Protein AF-Q01UP3-F1 (afdb_monomer)

Solvent-accessible surface area (backbone atoms only — not comparable to full-atom values): 4540 Å² total; per-residue (Å²): 134,87,59,72,47,77,41,69,65,88,56,58,64,56,56,37,26,77,66,56,35,54,56,68,11,33,42,34,44,59,69,80,94,70,52,70,72,56,50,52,53,51,51,51,54,47,48,74,73,40,44,71,48,45,76,69,14,18,43,34,40,39,38,89,90,48,74,49,79,42,63,43,48,41,81,78,73,131

InterPro domains:
  IPR041049 Domain of unknown function DUF5615 [PF18480] (3-63)

Foldseek 3Di:
DQDEAEDCDPCVLVVLQVVQDQDQEYEHEPDPPDDPVRVVVVVVVCCVVCVVQNVRGWYWYDDPVDIDIDGGPPNDDD

Sequence (78 aa):
MRAVVVTLDADFHAILAVSGAQGPSVIRMRLQGLGAAKVVEVVRKVLARFGVELERGALITVKALKTTCHRLPIGISE

Structure (mmCIF, N/CA/C/O backbone):
data_AF-Q01UP3-F1
#
_entry.id   AF-Q01UP3-F1
#
loop_
_atom_site.group_PDB
_atom_site.id
_atom_site.type_symbol
_atom_site.label_atom_id
_atom_site.label_alt_id
_atom_site.label_comp_id
_atom_site.label_asym_id
_atom_site.label_entity_id
_atom_site.label_seq_id
_atom_site.pdbx_PDB_ins_code
_atom_site.Cartn_x
_atom_site.Cartn_y
_atom_site.Cartn_z
_atom_site.occupancy
_atom_site.B_iso_or_equiv
_atom_site.auth_seq_id
_atom_site.auth_comp_id
_atom_site.auth_asym_id
_atom_site.auth_atom_id
_atom_site.pdbx_PDB_model_num
ATOM 1 N N . MET A 1 1 ? -5.118 -9.917 -13.229 1.00 51.22 1 MET A N 1
ATOM 2 C CA . MET A 1 1 ? -5.427 -9.015 -12.098 1.00 51.22 1 MET A CA 1
ATOM 3 C C . MET A 1 1 ? -4.113 -8.689 -11.398 1.00 51.22 1 MET A C 1
ATOM 5 O O . MET A 1 1 ? -3.428 -9.620 -10.998 1.00 51.22 1 MET A O 1
ATOM 9 N N . ARG A 1 2 ? -3.683 -7.421 -11.363 1.00 71.75 2 ARG A N 1
ATOM 10 C CA . ARG A 1 2 ? -2.437 -7.030 -10.673 1.00 71.75 2 ARG A CA 1
ATOM 11 C C . ARG A 1 2 ? -2.737 -6.867 -9.182 1.00 71.75 2 ARG A C 1
ATOM 13 O O . ARG A 1 2 ? -3.682 -6.168 -8.833 1.00 71.75 2 ARG A O 1
ATOM 20 N N . ALA A 1 3 ? -1.982 -7.546 -8.322 1.00 87.50 3 ALA A N 1
ATOM 21 C CA . ALA A 1 3 ? -2.149 -7.449 -6.875 1.00 87.50 3 ALA A CA 1
ATOM 22 C C . ALA A 1 3 ? -1.566 -6.130 -6.337 1.00 87.50 3 ALA A C 1
ATOM 24 O O . ALA A 1 3 ? -0.577 -5.623 -6.871 1.00 87.50 3 ALA A O 1
ATOM 25 N N . VAL A 1 4 ? -2.162 -5.609 -5.260 1.00 95.25 4 VAL A N 1
ATOM 26 C CA . VAL A 1 4 ? -1.618 -4.490 -4.478 1.00 95.25 4 VAL A CA 1
ATOM 27 C C . VAL A 1 4 ? -1.263 -5.003 -3.088 1.00 95.25 4 VAL A C 1
ATOM 29 O O . VAL A 1 4 ? -2.122 -5.531 -2.385 1.00 95.25 4 VAL A O 1
ATOM 32 N N . VAL A 1 5 ? -0.006 -4.837 -2.686 1.00 95.88 5 VAL A N 1
ATOM 33 C CA . VAL A 1 5 ? 0.475 -5.218 -1.353 1.00 95.88 5 VAL A CA 1
ATOM 34 C C . VAL A 1 5 ? 0.341 -4.024 -0.415 1.00 95.88 5 VAL A C 1
ATOM 36 O O . VAL A 1 5 ? 0.877 -2.952 -0.687 1.00 95.88 5 VAL A O 1
ATOM 39 N N . VAL A 1 6 ? -0.349 -4.196 0.710 1.00 95.81 6 VAL A N 1
ATOM 40 C CA . VAL A 1 6 ? -0.403 -3.195 1.785 1.00 95.81 6 VAL A CA 1
ATOM 41 C C . VAL A 1 6 ? 0.521 -3.655 2.904 1.00 95.81 6 VAL A C 1
ATOM 43 O O . VAL A 1 6 ? 0.358 -4.763 3.406 1.00 95.81 6 VAL A O 1
ATOM 46 N N . THR A 1 7 ? 1.499 -2.835 3.293 1.00 94.75 7 THR A N 1
ATOM 47 C CA . THR A 1 7 ? 2.517 -3.256 4.267 1.00 94.75 7 THR A CA 1
ATOM 48 C C . THR A 1 7 ? 2.988 -2.128 5.185 1.00 94.75 7 THR A C 1
ATOM 50 O O . THR A 1 7 ? 2.992 -0.956 4.804 1.00 94.75 7 THR A O 1
ATOM 53 N N . LEU A 1 8 ? 3.391 -2.495 6.404 1.00 92.75 8 LEU A N 1
ATOM 54 C CA . LEU A 1 8 ? 4.102 -1.642 7.368 1.00 92.75 8 LEU A CA 1
ATOM 55 C C . LEU A 1 8 ? 5.625 -1.852 7.317 1.00 92.75 8 LEU A C 1
ATOM 57 O O . LEU A 1 8 ? 6.365 -1.137 7.987 1.00 92.75 8 LEU A O 1
ATOM 61 N N . ASP A 1 9 ? 6.085 -2.823 6.528 1.00 91.88 9 ASP A N 1
ATOM 62 C CA . ASP A 1 9 ? 7.492 -3.183 6.400 1.00 91.88 9 ASP A CA 1
ATOM 63 C C . ASP A 1 9 ? 8.314 -1.993 5.875 1.00 91.88 9 ASP A C 1
ATOM 65 O O . ASP A 1 9 ? 8.016 -1.387 4.834 1.00 91.88 9 ASP A O 1
ATOM 69 N N . ALA A 1 10 ? 9.346 -1.630 6.638 1.00 86.44 10 ALA A N 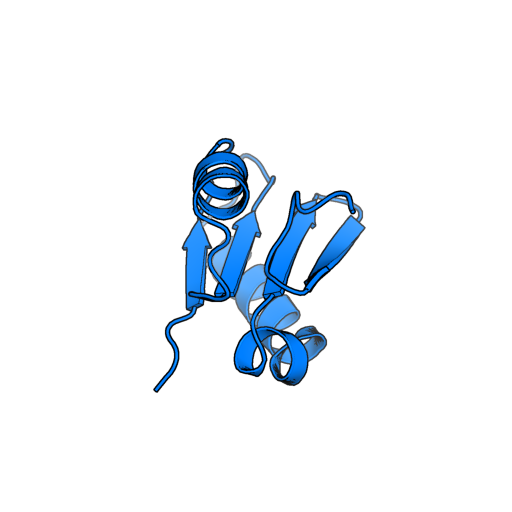1
ATOM 70 C CA . ALA A 1 10 ? 10.216 -0.514 6.324 1.00 86.44 10 ALA A CA 1
ATOM 71 C C . ALA A 1 10 ? 11.093 -0.785 5.098 1.00 86.44 10 ALA A C 1
ATOM 73 O O . ALA A 1 10 ? 11.361 0.188 4.385 1.00 86.44 10 ALA A O 1
ATOM 74 N N . ASP A 1 11 ? 11.417 -2.052 4.820 1.00 89.06 11 ASP A N 1
ATOM 75 C CA . ASP A 1 11 ? 12.474 -2.511 3.914 1.00 89.06 11 ASP A CA 1
ATOM 76 C C . ASP A 1 11 ? 11.938 -3.115 2.607 1.00 89.06 11 ASP A C 1
ATOM 78 O O . ASP A 1 11 ? 12.689 -3.282 1.647 1.00 89.06 11 ASP A O 1
ATOM 82 N N . PHE A 1 12 ? 10.623 -3.336 2.485 1.00 89.81 12 PHE A N 1
ATOM 83 C CA . PHE A 1 12 ? 10.008 -3.875 1.257 1.00 89.81 12 PHE A CA 1
ATOM 84 C C . PHE A 1 12 ? 10.389 -3.096 -0.020 1.00 89.81 12 PHE A C 1
ATOM 86 O O . PHE A 1 12 ? 10.563 -3.664 -1.097 1.00 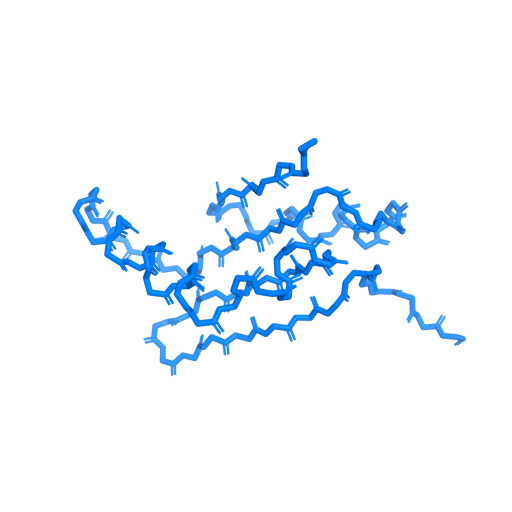89.81 12 PHE A O 1
ATOM 93 N N . HIS A 1 13 ? 10.554 -1.772 0.082 1.00 89.44 13 HIS A N 1
ATOM 94 C CA . HIS A 1 13 ? 10.977 -0.954 -1.062 1.00 89.44 13 HIS A CA 1
ATOM 95 C C . HIS A 1 13 ? 12.405 -1.258 -1.534 1.00 89.44 13 HIS A C 1
ATOM 97 O O . HIS A 1 13 ? 12.696 -1.036 -2.705 1.00 89.44 13 HIS A O 1
ATOM 103 N N . ALA A 1 14 ? 13.292 -1.721 -0.649 1.00 91.56 14 ALA A N 1
ATOM 104 C CA . ALA A 1 14 ? 14.653 -2.090 -1.014 1.00 91.56 14 ALA A CA 1
ATOM 105 C C . ALA A 1 14 ? 14.638 -3.356 -1.876 1.00 91.56 14 ALA A C 1
ATOM 107 O O . ALA A 1 14 ? 15.297 -3.394 -2.910 1.00 91.56 14 ALA A O 1
ATOM 108 N N . ILE A 1 15 ? 13.794 -4.333 -1.525 1.00 91.75 15 ILE A N 1
ATOM 109 C CA . ILE A 1 15 ? 13.569 -5.538 -2.337 1.00 91.75 15 ILE A CA 1
ATOM 110 C C . ILE A 1 15 ? 13.052 -5.155 -3.731 1.00 91.75 15 ILE A C 1
ATOM 112 O O . ILE A 1 15 ? 13.575 -5.629 -4.739 1.00 91.75 15 ILE A O 1
ATOM 116 N N . LEU A 1 16 ? 12.063 -4.256 -3.812 1.00 91.75 16 LEU A N 1
ATOM 117 C CA . LEU A 1 16 ? 11.556 -3.757 -5.098 1.00 91.75 16 LEU A CA 1
ATOM 118 C C . LEU A 1 16 ? 12.628 -3.040 -5.925 1.00 91.75 16 LEU A C 1
ATOM 120 O O . LEU A 1 16 ? 12.677 -3.221 -7.138 1.00 91.75 16 LEU A O 1
ATOM 124 N N . ALA A 1 17 ? 13.471 -2.235 -5.276 1.00 92.31 17 ALA A N 1
ATOM 125 C CA . ALA A 1 17 ? 14.525 -1.499 -5.957 1.00 92.31 17 ALA A CA 1
ATOM 126 C C . ALA A 1 17 ? 15.602 -2.433 -6.519 1.00 92.31 17 ALA A C 1
ATOM 128 O O . ALA A 1 17 ? 15.922 -2.364 -7.700 1.00 92.31 17 ALA A O 1
ATOM 129 N N . VAL A 1 18 ? 16.106 -3.356 -5.695 1.00 93.38 18 VAL A N 1
ATOM 130 C CA . VAL A 1 18 ? 17.144 -4.320 -6.094 1.00 93.38 18 VAL A CA 1
ATOM 131 C C . VAL A 1 18 ? 16.640 -5.275 -7.177 1.00 93.38 18 VAL A C 1
ATOM 133 O O . VAL A 1 18 ? 17.395 -5.651 -8.066 1.00 93.38 18 VAL A O 1
ATOM 136 N N . SER A 1 19 ? 15.361 -5.655 -7.133 1.00 92.12 19 SER A N 1
ATOM 137 C CA . SER A 1 19 ? 14.770 -6.552 -8.135 1.00 92.12 19 SER A CA 1
ATOM 138 C C . SER A 1 19 ? 14.419 -5.876 -9.463 1.00 92.12 19 SER A C 1
ATOM 140 O O . SER A 1 19 ? 14.109 -6.579 -10.422 1.00 92.12 19 SER A O 1
ATOM 142 N N . GLY A 1 20 ? 14.402 -4.538 -9.536 1.00 91.31 20 GLY A N 1
ATOM 143 C CA . GLY A 1 20 ? 13.919 -3.817 -10.719 1.00 91.31 20 GLY A CA 1
ATOM 144 C C . GLY A 1 20 ? 12.457 -4.138 -11.065 1.00 91.31 20 GLY A C 1
ATOM 145 O O . GLY A 1 20 ? 12.040 -4.022 -12.219 1.00 91.31 20 GLY A O 1
ATOM 146 N N . ALA A 1 21 ? 11.665 -4.576 -10.083 1.00 91.56 21 ALA A N 1
ATOM 147 C CA . ALA A 1 21 ? 10.327 -5.086 -10.333 1.00 91.56 21 ALA A CA 1
ATOM 148 C C . ALA A 1 21 ? 9.349 -3.965 -10.728 1.00 91.56 21 ALA A C 1
ATOM 150 O O . ALA A 1 21 ? 9.251 -2.930 -10.070 1.00 91.56 21 ALA A O 1
ATOM 151 N N . GLN A 1 22 ? 8.555 -4.207 -11.776 1.00 91.94 22 GLN A N 1
ATOM 152 C CA . GLN A 1 22 ? 7.455 -3.323 -12.201 1.00 91.94 22 GLN A CA 1
ATOM 153 C C . GLN A 1 22 ? 6.158 -3.548 -11.399 1.00 91.94 22 GLN A C 1
ATOM 155 O O . GLN A 1 22 ? 5.171 -2.833 -11.567 1.00 91.94 22 GLN A O 1
ATOM 160 N N . GLY A 1 23 ? 6.142 -4.562 -10.536 1.00 90.56 23 GLY A N 1
ATOM 161 C CA . GLY A 1 23 ? 5.027 -4.896 -9.666 1.00 90.56 23 GLY A CA 1
ATOM 162 C C . GLY A 1 23 ? 5.408 -5.985 -8.654 1.00 90.56 23 GLY A C 1
ATOM 163 O O . GLY A 1 23 ? 6.475 -6.581 -8.784 1.00 90.56 23 GLY A O 1
ATOM 164 N N . PRO A 1 24 ? 4.543 -6.276 -7.668 1.00 93.56 24 PRO A N 1
ATOM 165 C CA . PRO A 1 24 ? 3.222 -5.679 -7.468 1.00 93.56 24 PRO A CA 1
ATOM 166 C C . PRO A 1 24 ? 3.301 -4.206 -7.057 1.00 93.56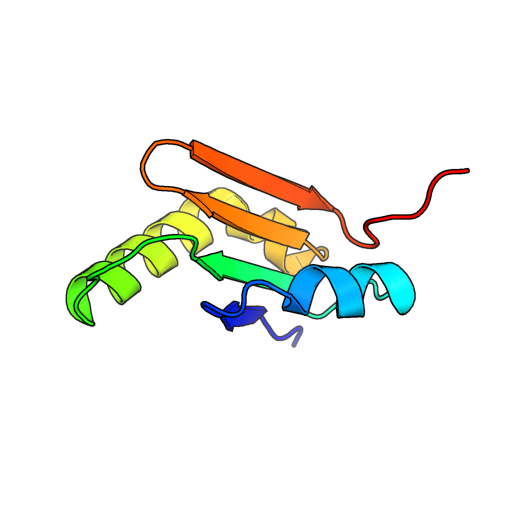 24 PRO A C 1
ATOM 168 O O . PRO A 1 24 ? 4.330 -3.732 -6.579 1.00 93.56 24 PRO A O 1
ATOM 171 N N . SER A 1 25 ? 2.196 -3.482 -7.221 1.00 96.31 25 SER A N 1
ATOM 172 C CA . SER A 1 25 ? 2.071 -2.160 -6.606 1.00 96.31 25 SER A CA 1
ATOM 173 C C . SER A 1 25 ? 2.021 -2.293 -5.089 1.00 96.31 25 SER A C 1
ATOM 175 O O . SER A 1 25 ? 1.525 -3.289 -4.558 1.00 96.31 25 SER A O 1
ATOM 177 N N . VAL A 1 26 ? 2.506 -1.278 -4.380 1.00 97.12 26 VAL A N 1
ATOM 178 C CA . VAL A 1 26 ? 2.642 -1.319 -2.922 1.00 97.12 26 VAL A CA 1
ATOM 179 C C . VAL A 1 26 ? 2.088 -0.058 -2.290 1.00 97.12 26 VAL A C 1
ATOM 181 O O . VAL A 1 26 ? 2.418 1.050 -2.699 1.00 97.12 26 VAL A O 1
ATOM 184 N N . ILE A 1 27 ? 1.303 -0.229 -1.232 1.00 97.31 27 ILE A N 1
ATOM 185 C CA . ILE A 1 27 ? 0.943 0.828 -0.291 1.00 97.31 27 ILE A CA 1
ATOM 186 C C . ILE A 1 27 ? 1.738 0.574 0.987 1.00 97.31 27 ILE A C 1
ATOM 188 O O . ILE A 1 27 ? 1.386 -0.281 1.801 1.00 97.31 27 ILE A O 1
ATOM 192 N N . ARG A 1 28 ? 2.824 1.323 1.169 1.00 96.19 28 ARG A N 1
ATOM 193 C CA . ARG A 1 28 ? 3.629 1.282 2.387 1.00 96.19 28 ARG A CA 1
ATOM 194 C C . ARG A 1 28 ? 3.120 2.312 3.386 1.00 96.19 28 ARG A C 1
ATOM 196 O O . ARG A 1 28 ? 3.195 3.519 3.146 1.00 96.19 28 ARG A O 1
ATOM 203 N N . MET A 1 29 ? 2.658 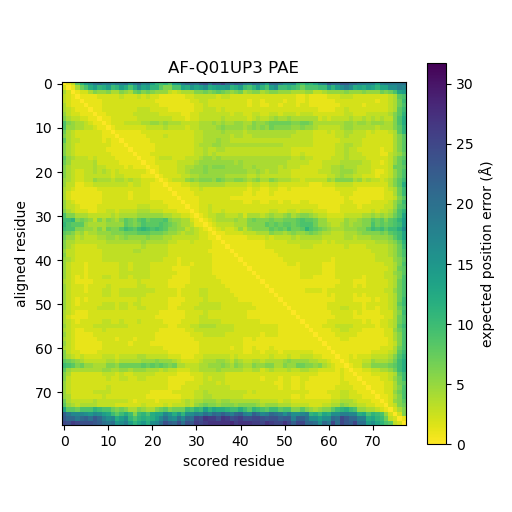1.842 4.533 1.00 94.94 29 MET A N 1
ATOM 204 C CA . MET A 1 29 ? 2.210 2.681 5.636 1.00 94.94 29 MET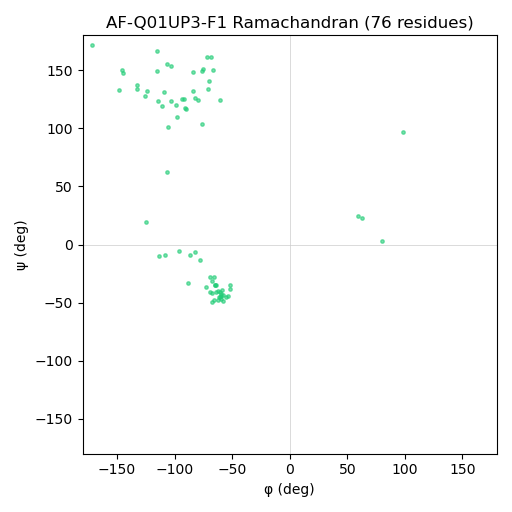 A CA 1
ATOM 205 C C . MET A 1 29 ? 3.389 2.969 6.569 1.00 94.94 29 MET A C 1
ATOM 207 O O . MET A 1 29 ? 3.956 2.075 7.180 1.00 94.94 29 MET A O 1
ATOM 211 N N . ARG A 1 30 ? 3.772 4.240 6.689 1.00 93.38 30 ARG A N 1
ATOM 212 C CA . ARG A 1 30 ? 4.732 4.740 7.684 1.00 93.38 30 ARG A CA 1
ATOM 213 C C . ARG A 1 30 ? 3.977 5.526 8.750 1.00 93.38 30 ARG A C 1
ATOM 215 O O . ARG A 1 30 ? 4.142 6.738 8.891 1.00 93.38 30 ARG A O 1
ATOM 222 N N . LEU A 1 31 ? 3.094 4.811 9.441 1.00 89.75 31 LEU 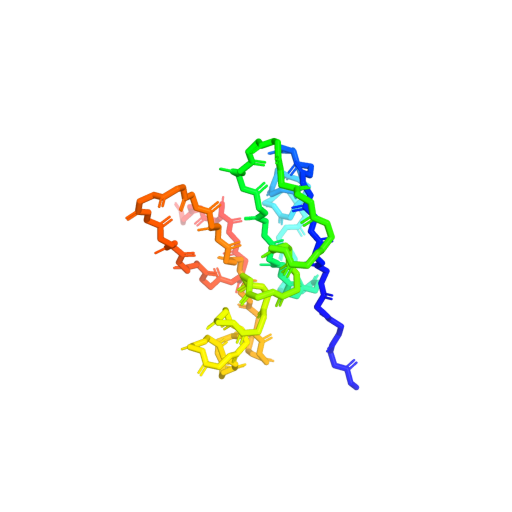A N 1
ATOM 223 C CA . LEU A 1 31 ? 2.206 5.310 10.485 1.00 89.75 31 LEU A CA 1
ATOM 224 C C . LEU A 1 31 ? 2.292 4.350 11.678 1.00 89.75 31 LEU A C 1
ATOM 226 O O . LEU A 1 31 ? 2.313 3.140 11.481 1.00 89.75 31 LEU A O 1
ATOM 230 N N . GLN A 1 32 ? 2.359 4.890 12.893 1.00 84.56 32 GLN A N 1
ATOM 231 C CA . GLN A 1 32 ? 2.448 4.115 14.136 1.00 84.56 32 GLN A CA 1
ATOM 232 C C . GLN A 1 32 ? 1.116 4.159 14.888 1.00 84.56 32 GLN A C 1
ATOM 234 O O . GLN A 1 32 ? 0.342 5.101 14.715 1.00 84.56 32 GLN A O 1
ATOM 239 N N . GLY A 1 33 ? 0.854 3.146 15.718 1.00 86.88 33 GLY A N 1
ATOM 240 C CA . GLY A 1 33 ? -0.301 3.131 16.626 1.00 86.88 33 GLY A CA 1
ATOM 241 C C . GLY A 1 33 ? -1.671 3.151 15.937 1.00 86.88 33 GLY A C 1
ATOM 242 O O . GLY A 1 33 ? -2.654 3.579 16.537 1.00 86.88 33 GLY A O 1
ATOM 243 N N . LEU A 1 34 ? -1.759 2.731 14.671 1.00 85.38 34 LEU A N 1
ATOM 244 C CA . LEU A 1 34 ? -3.034 2.694 13.962 1.00 85.38 34 LEU A CA 1
ATOM 245 C C . LEU A 1 34 ? -3.847 1.456 14.340 1.00 85.38 34 LEU A C 1
ATOM 247 O O . LEU A 1 34 ? -3.411 0.328 14.126 1.00 85.38 34 LEU A O 1
ATOM 251 N N . GLY A 1 35 ? -5.076 1.674 14.806 1.00 91.62 35 GLY A N 1
ATOM 252 C CA . GLY A 1 35 ? -6.082 0.617 14.887 1.00 91.62 35 GLY A CA 1
ATOM 253 C C . GLY A 1 35 ? -6.608 0.207 13.505 1.00 91.62 35 GLY A C 1
ATOM 254 O O . GLY A 1 35 ? -6.526 0.970 12.537 1.00 91.62 35 GLY A O 1
ATOM 255 N N . ALA A 1 36 ? -7.217 -0.979 13.423 1.00 91.88 36 ALA A N 1
ATOM 256 C CA . ALA A 1 36 ? -7.707 -1.567 12.171 1.00 91.88 36 ALA A CA 1
ATOM 257 C C . ALA A 1 36 ? -8.645 -0.637 11.377 1.00 91.88 36 ALA A C 1
ATOM 259 O O . ALA A 1 36 ? -8.462 -0.450 10.176 1.00 91.88 36 ALA A O 1
ATOM 260 N N . ALA A 1 37 ? -9.599 0.021 12.045 1.00 95.12 37 ALA A N 1
ATOM 261 C CA . ALA A 1 37 ? -10.513 0.964 11.397 1.00 95.12 37 ALA A CA 1
ATOM 262 C C . ALA A 1 37 ? -9.768 2.119 10.705 1.00 95.12 37 ALA A C 1
ATOM 264 O O . ALA A 1 37 ? -10.107 2.509 9.586 1.00 95.12 37 ALA A O 1
ATOM 265 N N . LYS A 1 38 ? -8.703 2.629 11.338 1.00 92.69 38 LYS A N 1
ATOM 266 C CA . LYS A 1 38 ? -7.913 3.723 10.773 1.00 92.69 38 LYS A CA 1
ATOM 267 C C . LYS A 1 38 ? -7.063 3.258 9.595 1.00 92.69 38 LYS A C 1
ATOM 269 O O . LYS A 1 38 ? -6.948 3.991 8.616 1.00 92.69 38 LYS A O 1
ATOM 274 N N . VAL A 1 39 ? -6.528 2.037 9.654 1.00 93.44 39 VAL A N 1
ATOM 275 C CA . VAL A 1 39 ? -5.842 1.404 8.516 1.00 93.44 39 VAL A CA 1
ATOM 276 C C . VAL A 1 39 ? -6.780 1.310 7.312 1.00 93.44 39 VAL A C 1
ATOM 278 O O . VAL A 1 39 ? -6.417 1.758 6.227 1.00 93.44 39 VAL A O 1
ATOM 281 N N . VAL A 1 40 ? -8.008 0.816 7.500 1.00 95.38 40 VAL A N 1
ATOM 282 C CA . VAL A 1 40 ? -9.003 0.714 6.418 1.00 95.38 40 VAL A CA 1
ATOM 283 C C . VAL A 1 40 ? -9.324 2.084 5.821 1.00 95.38 40 VAL A C 1
ATOM 285 O O . VAL A 1 40 ? -9.357 2.230 4.599 1.00 95.38 40 VAL A O 1
ATOM 288 N N . GLU A 1 41 ? -9.519 3.107 6.656 1.00 95.69 41 GLU A N 1
ATOM 289 C CA . GLU A 1 41 ? -9.778 4.474 6.193 1.00 95.69 41 GLU A CA 1
ATOM 290 C C . GLU A 1 41 ? -8.618 5.017 5.342 1.00 95.69 41 GLU A C 1
ATOM 292 O O . GLU A 1 41 ? -8.839 5.586 4.269 1.00 95.69 41 GLU A O 1
ATOM 297 N N . VAL A 1 42 ? -7.378 4.813 5.795 1.00 95.12 42 VAL A N 1
ATOM 298 C CA . VAL A 1 42 ? -6.171 5.226 5.068 1.00 95.12 42 VAL A CA 1
ATOM 299 C C . VAL A 1 42 ? -6.070 4.495 3.732 1.00 95.12 42 VAL A C 1
ATOM 301 O O . VAL A 1 42 ? -5.877 5.142 2.703 1.00 95.12 42 VAL A O 1
ATOM 304 N N . VAL A 1 43 ? -6.256 3.174 3.718 1.00 96.00 43 VAL A N 1
ATOM 305 C CA . VAL A 1 43 ? -6.199 2.373 2.487 1.00 96.00 43 VAL A CA 1
ATOM 306 C C . VAL A 1 43 ? -7.280 2.818 1.504 1.00 96.00 43 VAL A C 1
ATOM 308 O O . VAL A 1 43 ? -6.968 3.061 0.341 1.00 96.00 43 VAL A O 1
ATOM 311 N N . ARG A 1 44 ? -8.525 3.033 1.951 1.00 97.38 44 ARG A N 1
ATOM 312 C CA . ARG A 1 44 ? -9.601 3.555 1.088 1.00 97.38 44 ARG A CA 1
ATOM 313 C C . ARG A 1 44 ? -9.247 4.907 0.470 1.00 97.38 44 ARG A C 1
ATOM 315 O O . ARG A 1 44 ? -9.471 5.101 -0.721 1.00 97.38 44 ARG A O 1
ATOM 322 N N . LYS A 1 45 ? -8.677 5.828 1.254 1.00 96.81 45 LYS A N 1
ATOM 323 C CA . LYS A 1 45 ? -8.230 7.143 0.762 1.00 96.81 45 LYS A CA 1
ATOM 324 C C . LYS A 1 45 ? -7.126 7.018 -0.285 1.00 96.81 45 LYS A C 1
ATOM 326 O O . LYS A 1 45 ? -7.147 7.741 -1.276 1.00 96.81 45 LYS A O 1
ATOM 331 N N . VAL A 1 46 ? -6.181 6.099 -0.083 1.00 97.44 46 VAL A N 1
ATOM 332 C CA . VAL A 1 46 ? -5.112 5.831 -1.053 1.00 97.44 46 VAL A CA 1
ATOM 333 C C . VAL A 1 46 ? -5.676 5.242 -2.341 1.00 97.44 46 VAL A C 1
ATOM 335 O O . VAL A 1 46 ? -5.356 5.751 -3.408 1.00 97.44 46 VAL A O 1
ATOM 338 N N . LEU A 1 47 ? -6.544 4.232 -2.252 1.00 96.69 47 LEU A N 1
ATOM 339 C CA . LEU A 1 47 ? -7.165 3.604 -3.422 1.00 96.69 47 LEU A CA 1
ATOM 340 C C . LEU A 1 47 ? -7.981 4.610 -4.243 1.00 96.69 47 LEU A C 1
ATOM 342 O O . LEU A 1 47 ? -7.863 4.641 -5.462 1.00 96.69 47 LEU A O 1
ATOM 346 N N . ALA A 1 48 ? -8.755 5.473 -3.579 1.00 97.38 48 ALA A N 1
ATOM 347 C CA . ALA A 1 48 ? -9.532 6.510 -4.252 1.00 97.38 48 ALA A CA 1
ATOM 348 C C . ALA A 1 48 ? -8.649 7.561 -4.947 1.00 97.38 48 ALA A C 1
ATOM 350 O O . ALA A 1 48 ? -9.021 8.081 -5.994 1.00 97.38 48 ALA A O 1
ATOM 351 N N . ARG A 1 49 ? -7.487 7.888 -4.367 1.00 97.81 49 ARG A N 1
ATOM 352 C CA . ARG A 1 49 ? -6.603 8.944 -4.879 1.00 97.81 49 ARG A CA 1
ATOM 353 C C . ARG A 1 49 ? -5.596 8.464 -5.925 1.00 97.81 49 ARG A C 1
ATOM 355 O O . ARG A 1 49 ? -5.243 9.252 -6.790 1.00 97.81 49 ARG A O 1
ATOM 362 N N . PHE A 1 50 ? -5.112 7.230 -5.812 1.00 97.69 50 PHE A N 1
ATOM 363 C CA . PHE A 1 50 ? -3.986 6.703 -6.595 1.00 97.69 50 PHE A CA 1
ATOM 364 C C . PHE A 1 50 ? -4.332 5.417 -7.361 1.00 97.69 50 PHE A C 1
ATOM 366 O O . PHE A 1 50 ? -3.442 4.640 -7.702 1.00 97.69 50 PHE A O 1
ATOM 373 N N . GLY A 1 51 ? -5.620 5.129 -7.577 1.00 96.44 51 GLY A N 1
ATOM 374 C CA . GLY A 1 51 ? -6.064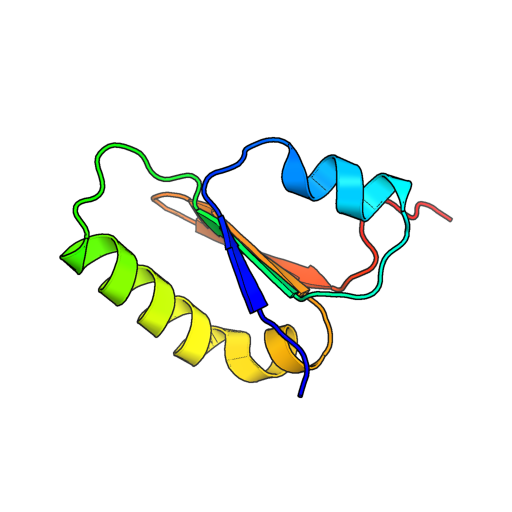 3.881 -8.206 1.00 96.44 51 GLY A CA 1
ATOM 375 C C . GLY A 1 51 ? -5.427 3.641 -9.577 1.00 96.44 51 GLY A C 1
ATOM 376 O O . GLY A 1 51 ? -4.894 2.563 -9.828 1.00 96.44 51 GLY A O 1
ATOM 377 N N . VAL A 1 52 ? -5.379 4.674 -10.423 1.00 96.00 52 VAL A N 1
ATOM 378 C CA . VAL A 1 52 ? -4.794 4.592 -11.772 1.00 96.00 52 VAL A CA 1
ATOM 379 C C . VAL A 1 52 ? -3.292 4.291 -11.717 1.00 96.00 52 VAL A C 1
ATOM 381 O O . VAL A 1 52 ? -2.773 3.500 -12.503 1.00 96.00 52 VAL A O 1
ATOM 384 N N . GLU A 1 53 ? -2.565 4.905 -10.788 1.00 96.81 53 GLU A N 1
ATOM 385 C CA . GLU A 1 53 ? -1.139 4.669 -10.581 1.00 96.81 53 GLU A CA 1
ATOM 386 C C . GLU A 1 53 ? -0.881 3.259 -10.045 1.00 96.81 53 GLU A C 1
ATOM 388 O O . GLU A 1 53 ? 0.026 2.575 -10.521 1.00 96.81 53 GLU A O 1
ATOM 393 N N . LEU A 1 54 ? -1.707 2.795 -9.103 1.00 96.75 54 LEU A N 1
ATOM 394 C CA . LEU A 1 54 ? -1.630 1.445 -8.548 1.00 96.75 54 LEU A CA 1
ATOM 395 C C . LEU A 1 54 ? -1.907 0.369 -9.609 1.00 96.75 54 LEU A C 1
ATOM 397 O O . LEU A 1 54 ? -1.256 -0.674 -9.590 1.00 96.75 54 LEU A O 1
ATOM 401 N N . GLU A 1 55 ? -2.792 0.609 -10.573 1.00 94.94 55 GLU A N 1
ATOM 402 C CA . GLU A 1 55 ? -3.001 -0.302 -11.711 1.00 94.94 55 GLU A CA 1
ATOM 403 C C . GLU A 1 55 ? -1.792 -0.359 -12.663 1.00 94.94 55 GLU A C 1
ATOM 405 O O . GLU A 1 55 ? -1.497 -1.397 -13.277 1.00 94.94 55 GLU A O 1
ATOM 410 N N . ARG A 1 56 ? -1.065 0.758 -12.776 1.00 94.19 56 ARG A N 1
ATOM 411 C CA . ARG A 1 56 ? 0.097 0.919 -13.662 1.00 94.19 56 ARG A CA 1
ATOM 412 C C . ARG A 1 56 ? 1.427 0.469 -13.050 1.00 94.19 56 ARG A C 1
ATOM 414 O O . ARG A 1 56 ? 2.395 0.380 -13.795 1.00 94.19 56 ARG A O 1
ATOM 421 N N . GLY A 1 57 ? 1.474 0.155 -11.755 1.00 95.19 57 GLY A N 1
ATOM 422 C CA . GLY A 1 57 ? 2.712 -0.189 -11.049 1.00 95.19 57 GLY A CA 1
ATOM 423 C C . GLY A 1 57 ? 3.269 1.012 -10.290 1.00 95.19 57 GLY A C 1
ATOM 424 O O . GLY A 1 57 ? 3.972 1.854 -10.856 1.00 95.19 57 GLY A O 1
ATOM 425 N N . ALA A 1 58 ? 2.969 1.094 -8.994 1.00 96.56 58 ALA A N 1
ATOM 426 C CA . ALA A 1 58 ? 3.409 2.199 -8.152 1.00 96.56 58 ALA A CA 1
ATOM 427 C C . ALA A 1 58 ? 3.734 1.775 -6.716 1.00 96.56 58 ALA A C 1
ATOM 429 O O . ALA A 1 58 ? 3.082 0.910 -6.133 1.00 96.56 58 ALA A O 1
ATOM 430 N N . LEU A 1 59 ? 4.711 2.464 -6.126 1.00 96.69 59 LEU A N 1
ATOM 431 C CA . LEU A 1 59 ? 4.952 2.507 -4.690 1.00 96.69 59 LEU A CA 1
ATOM 432 C C . LEU A 1 59 ? 4.325 3.782 -4.118 1.00 96.69 59 LEU A C 1
ATOM 434 O O . LEU A 1 59 ? 4.831 4.891 -4.314 1.00 96.69 59 LEU A O 1
ATOM 438 N N . ILE A 1 60 ? 3.257 3.615 -3.347 1.00 97.75 60 ILE A N 1
ATOM 439 C CA . ILE A 1 60 ? 2.668 4.666 -2.525 1.00 97.75 60 ILE A CA 1
ATOM 440 C C . ILE A 1 60 ? 3.263 4.573 -1.121 1.00 97.75 60 ILE A C 1
ATOM 442 O O . ILE A 1 60 ? 3.199 3.525 -0.487 1.00 97.75 60 ILE A O 1
ATOM 446 N N . THR A 1 61 ? 3.834 5.659 -0.602 1.00 96.94 61 THR A N 1
ATOM 447 C CA . THR A 1 61 ? 4.245 5.742 0.809 1.00 96.94 61 THR A CA 1
ATOM 448 C C . THR A 1 61 ? 3.353 6.733 1.540 1.00 96.94 61 THR A C 1
ATOM 450 O O . THR A 1 61 ? 3.348 7.920 1.221 1.00 96.94 61 THR A O 1
ATOM 453 N N . VAL A 1 62 ? 2.640 6.260 2.558 1.00 96.81 62 VAL A N 1
ATOM 454 C CA . VAL A 1 62 ? 1.774 7.081 3.410 1.00 96.81 62 VAL A CA 1
ATOM 455 C C . VAL A 1 62 ? 2.513 7.430 4.697 1.00 96.81 62 VAL A C 1
ATOM 457 O O . VAL A 1 62 ? 2.884 6.541 5.455 1.00 96.81 62 VAL A O 1
ATOM 460 N N . LYS A 1 63 ? 2.718 8.718 4.965 1.00 94.62 63 LYS A N 1
ATOM 461 C CA . LYS A 1 63 ? 3.206 9.264 6.242 1.00 94.62 63 LYS A CA 1
ATOM 462 C C . LYS A 1 63 ? 2.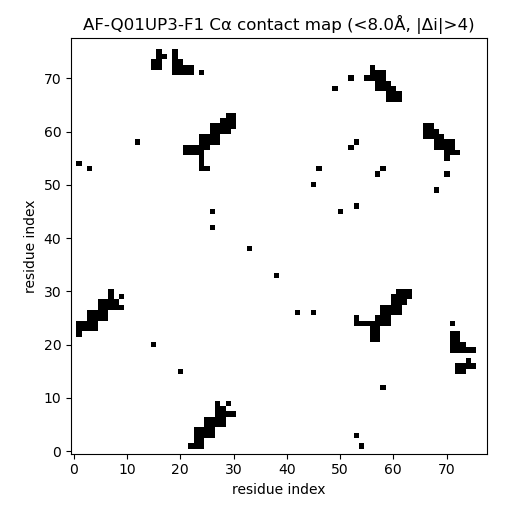107 10.119 6.871 1.00 94.62 63 LYS A C 1
ATOM 464 O O . LYS A 1 63 ? 1.173 10.517 6.178 1.00 94.62 63 LYS A O 1
ATOM 469 N N . ALA A 1 64 ? 2.253 10.466 8.151 1.00 88.81 64 ALA A N 1
ATOM 470 C CA . ALA A 1 64 ? 1.234 11.204 8.910 1.00 88.81 64 ALA A CA 1
ATOM 471 C C . ALA A 1 64 ? 0.765 12.493 8.214 1.00 88.81 64 ALA A C 1
ATOM 473 O O . ALA A 1 64 ? -0.421 12.801 8.218 1.00 88.81 64 ALA A O 1
ATOM 474 N N . LEU A 1 65 ? 1.693 13.209 7.574 1.00 89.31 65 LEU A N 1
ATOM 475 C CA . LEU A 1 65 ? 1.430 14.508 6.948 1.00 89.31 65 LEU A CA 1
ATOM 476 C C . LEU A 1 65 ? 1.557 14.497 5.421 1.00 89.31 65 LEU A C 1
ATOM 478 O O . LEU A 1 65 ? 1.231 15.482 4.765 1.00 89.31 65 LEU A O 1
ATOM 482 N N . LYS A 1 66 ? 2.079 13.417 4.832 1.00 93.56 66 LYS A N 1
ATOM 483 C CA . LYS A 1 66 ? 2.423 13.387 3.406 1.00 93.56 66 LYS A CA 1
ATOM 484 C C . LYS A 1 66 ? 2.249 11.995 2.832 1.00 93.56 66 LYS A C 1
ATOM 486 O O . LYS A 1 66 ? 2.769 11.029 3.380 1.00 93.56 66 LYS A O 1
ATOM 491 N N . THR A 1 67 ? 1.595 11.915 1.680 1.00 97.00 67 THR A N 1
ATOM 492 C CA . THR A 1 67 ? 1.592 10.708 0.849 1.00 97.00 67 THR A CA 1
ATOM 493 C C . THR A 1 67 ? 2.424 10.967 -0.400 1.00 97.00 67 THR A C 1
ATOM 495 O O . THR A 1 67 ? 2.261 12.010 -1.032 1.00 97.00 67 THR A O 1
ATOM 498 N N . THR A 1 68 ? 3.335 10.056 -0.736 1.00 96.69 68 THR A N 1
ATOM 499 C CA . THR A 1 68 ? 4.141 10.114 -1.964 1.00 96.69 68 THR A CA 1
ATOM 500 C C . THR A 1 68 ? 3.798 8.949 -2.878 1.00 96.69 68 THR A C 1
ATOM 502 O O . THR A 1 68 ? 3.433 7.877 -2.401 1.00 96.69 68 THR A O 1
ATOM 505 N N . CYS A 1 69 ? 3.928 9.166 -4.183 1.00 97.25 69 CYS A N 1
ATOM 506 C CA . CYS A 1 69 ? 3.718 8.165 -5.219 1.00 97.25 69 CYS A CA 1
ATOM 507 C C . CYS A 1 69 ? 4.966 8.105 -6.099 1.00 97.25 69 CYS A C 1
ATOM 509 O O . CYS A 1 69 ? 5.413 9.138 -6.594 1.00 97.25 69 CYS A O 1
ATOM 511 N N . HIS A 1 70 ? 5.510 6.907 -6.291 1.00 95.75 70 HIS A N 1
ATOM 512 C CA . HIS A 1 70 ? 6.612 6.640 -7.210 1.00 95.75 70 HIS A CA 1
ATOM 513 C C . HIS A 1 70 ? 6.179 5.560 -8.192 1.00 95.75 70 HIS A C 1
ATOM 515 O O . HIS A 1 70 ? 5.639 4.535 -7.778 1.00 95.75 70 HIS A O 1
ATOM 521 N N . ARG A 1 71 ? 6.415 5.778 -9.486 1.00 95.12 71 ARG A N 1
ATOM 522 C CA . ARG A 1 71 ? 6.221 4.734 -10.495 1.00 95.12 71 ARG A CA 1
ATOM 523 C C . ARG A 1 71 ? 7.302 3.664 -10.317 1.00 95.12 71 ARG A C 1
ATOM 525 O O . ARG A 1 71 ? 8.440 4.000 -10.004 1.00 95.12 71 ARG A O 1
ATOM 532 N N . LEU A 1 72 ? 6.926 2.401 -10.486 1.00 94.44 72 LEU A N 1
ATOM 533 C CA . LEU A 1 72 ? 7.870 1.286 -10.530 1.00 94.44 72 LEU A CA 1
ATOM 534 C C . LEU A 1 72 ? 8.448 1.119 -11.955 1.00 94.44 72 LEU A C 1
ATOM 536 O O . LEU A 1 72 ? 7.725 1.386 -12.918 1.00 94.44 72 LEU A O 1
ATOM 540 N N . PRO A 1 73 ? 9.701 0.652 -12.112 1.00 94.44 73 PRO A N 1
ATOM 541 C CA . PRO A 1 73 ? 10.634 0.288 -11.048 1.00 94.44 73 PRO A CA 1
ATOM 542 C C . PRO A 1 73 ? 11.232 1.519 -10.358 1.00 94.44 73 PRO A C 1
ATOM 544 O O . PRO A 1 73 ? 11.376 2.583 -10.953 1.00 94.44 73 PRO A O 1
ATOM 547 N N . ILE A 1 74 ? 11.577 1.364 -9.083 1.00 91.12 74 ILE A N 1
ATOM 548 C CA . ILE A 1 74 ? 12.262 2.390 -8.287 1.00 91.12 74 ILE A CA 1
ATOM 549 C C . ILE A 1 74 ? 13.742 2.036 -8.153 1.00 91.12 74 ILE A C 1
ATOM 551 O O . ILE A 1 74 ? 14.092 0.866 -8.194 1.00 91.12 74 ILE A O 1
ATOM 555 N N . GLY A 1 75 ? 14.609 3.029 -7.954 1.00 79.94 75 GLY A N 1
ATOM 556 C CA . GLY A 1 75 ? 16.039 2.786 -7.721 1.00 79.94 75 GLY A CA 1
ATOM 557 C C . GLY A 1 75 ? 16.867 2.507 -8.977 1.00 79.94 75 GLY A C 1
ATOM 558 O O . GLY A 1 75 ? 18.066 2.288 -8.851 1.00 79.94 75 GLY A O 1
ATOM 559 N N . ILE A 1 76 ? 16.265 2.572 -10.169 1.00 64.44 76 ILE A N 1
ATOM 560 C CA . ILE A 1 76 ? 17.025 2.7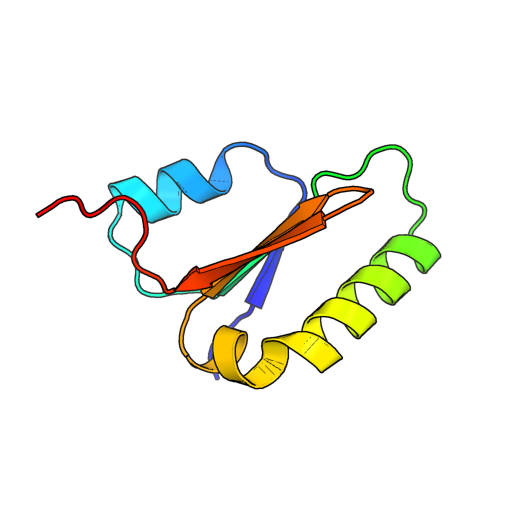06 -11.414 1.00 64.44 76 ILE A CA 1
ATOM 561 C C . ILE A 1 76 ? 17.486 4.162 -11.503 1.00 64.44 76 ILE A C 1
ATOM 563 O O . ILE A 1 76 ? 16.682 5.061 -11.756 1.00 64.44 76 ILE A O 1
ATOM 567 N N . SER A 1 77 ? 18.762 4.386 -11.220 1.00 53.19 77 SER A N 1
ATOM 568 C CA . SER A 1 77 ? 19.490 5.517 -11.785 1.00 53.19 77 SER A CA 1
ATOM 569 C C . SER A 1 77 ? 19.975 5.065 -13.162 1.00 53.19 77 SER A C 1
ATOM 571 O O . SER A 1 77 ? 20.478 3.945 -13.265 1.00 53.19 77 SER A O 1
ATOM 573 N N . GLU A 1 78 ? 19.770 5.878 -14.201 1.00 46.12 78 GLU A N 1
ATOM 574 C CA . GLU A 1 78 ? 20.511 5.709 -15.464 1.00 46.12 78 GLU A CA 1
ATOM 575 C C . GLU A 1 78 ? 22.024 5.810 -15.229 1.00 46.12 78 GLU A C 1
ATOM 577 O O . GLU A 1 78 ? 22.432 6.571 -14.315 1.00 46.12 78 GLU A O 1
#

Mean predicted aligned error: 3.69 Å

pLDDT: mean 91.28, std 9.83, range [46.12, 97.81]

Secondary structure (DSSP, 8-state):
---EEEE--SSHHHHHHHHT---SEEEEEE-SS--HHHHHHHHHHHHHHHHHHHHH-EEEEEESS-EEEEESSPS---

Organism: Solibacter usitatus (strain Ellin6076) (NCBI:txid234267)

Nearest PDB structures (foldseek):
  2pry-assembly1_A-2  TM=3.051E-01  e=8.225E-01  Saccharomyces cerevisiae
  2f17-assembly1_A  TM=3.140E-01  e=2.992E+00  Mus musculus
  4ex4-assembly2_B  TM=2.836E-01  e=1.990E+00  Mycobacterium leprae Br4923
  5xcw-assembly1_X-2  TM=2.725E-01  e=7.747E+00  Haemophilus influenzae Rd KW20

Radius of gyration: 12.21 Å; Cα contacts (8 Å, |Δi|>4): 118; chains: 1; bounding box: 31×24×32 Å